Protein AF-A0A397W580-F1 (afdb_monomer)

Radius of gyration: 16.78 Å; Cα contacts (8 Å, |Δi|>4): 99; chains: 1; bounding box: 41×29×60 Å

InterPro domains:
  IPR000210 BTB/POZ domain [PF00651] (38-96)
  IPR011333 SKP1/BTB/POZ domain superfamily [G3DSA:3.30.710.10] (31-130)
  IPR011333 SKP1/BTB/POZ domain superfamily [SSF54695] (5-95)

Structure (mmCIF, N/CA/C/O backbone):
data_AF-A0A397W580-F1
#
_entry.id   AF-A0A397W580-F1
#
loop_
_atom_site.group_PDB
_atom_site.id
_atom_site.type_symbol
_atom_site.label_atom_id
_atom_site.label_alt_id
_atom_site.label_comp_id
_atom_site.label_asym_id
_atom_site.label_entity_id
_atom_site.label_seq_id
_atom_site.pdbx_PDB_ins_code
_atom_site.Cartn_x
_atom_site.Cartn_y
_atom_site.Cartn_z
_atom_site.occupancy
_atom_site.B_iso_or_equiv
_atom_site.auth_seq_id
_atom_site.auth_comp_id
_atom_site.auth_asym_id
_atom_site.auth_atom_id
_atom_site.pdbx_PDB_model_num
ATOM 1 N N . MET A 1 1 ? -1.766 13.289 35.248 1.00 43.56 1 MET A N 1
ATOM 2 C CA . MET A 1 1 ? -1.164 11.943 35.172 1.00 43.56 1 MET A CA 1
ATOM 3 C C . MET A 1 1 ? -1.578 11.369 33.830 1.00 43.56 1 MET A C 1
ATOM 5 O O . MET A 1 1 ? -2.758 11.113 33.640 1.00 43.56 1 MET A O 1
ATOM 9 N N . THR A 1 2 ? -0.665 11.322 32.864 1.00 38.81 2 THR A N 1
ATOM 10 C CA . THR A 1 2 ? -0.967 10.884 31.495 1.00 38.81 2 THR A CA 1
ATOM 11 C C . THR A 1 2 ? -0.721 9.384 31.428 1.00 38.81 2 THR A C 1
ATOM 13 O O . THR A 1 2 ? 0.404 8.941 31.640 1.00 38.81 2 THR A O 1
ATOM 16 N N . VAL A 1 3 ? -1.772 8.596 31.214 1.00 53.16 3 VAL A N 1
ATOM 17 C CA . VAL A 1 3 ? -1.657 7.145 31.033 1.00 53.16 3 VAL A CA 1
ATOM 18 C C . VAL A 1 3 ? -1.589 6.894 29.530 1.00 53.16 3 VAL A C 1
ATOM 20 O O . VAL A 1 3 ? -2.543 7.180 28.810 1.00 53.16 3 VAL A O 1
ATOM 23 N N . ASN A 1 4 ? -0.448 6.414 29.038 1.00 52.12 4 ASN A N 1
ATOM 24 C CA . ASN A 1 4 ? -0.282 6.075 27.627 1.00 52.12 4 ASN A CA 1
ATOM 25 C C . ASN A 1 4 ? -0.964 4.727 27.349 1.00 52.12 4 ASN A C 1
ATOM 27 O O . ASN A 1 4 ? -0.359 3.671 27.501 1.00 52.12 4 ASN A O 1
ATOM 31 N N . PHE A 1 5 ? -2.228 4.760 26.920 1.00 56.38 5 PHE A N 1
ATOM 32 C CA . PHE A 1 5 ? -3.026 3.571 26.575 1.00 56.38 5 PHE A CA 1
ATOM 33 C C . PHE A 1 5 ? -2.548 2.831 25.302 1.00 56.38 5 PHE A C 1
ATOM 35 O O . PHE A 1 5 ? -3.116 1.808 24.924 1.00 56.38 5 PHE A O 1
ATOM 42 N N . PHE A 1 6 ? -1.507 3.326 24.627 1.00 56.22 6 PHE A N 1
ATOM 43 C CA . PHE A 1 6 ? -1.091 2.859 23.302 1.00 56.22 6 PHE A CA 1
ATOM 44 C C . PHE A 1 6 ? -0.253 1.575 23.305 1.00 56.22 6 PHE A C 1
ATOM 46 O O . PHE A 1 6 ? -0.298 0.835 22.324 1.00 56.22 6 PHE A O 1
ATOM 53 N N . GLU A 1 7 ? 0.478 1.266 24.384 1.00 59.81 7 GLU A N 1
ATOM 54 C CA . GLU A 1 7 ? 1.367 0.090 24.399 1.00 59.81 7 GLU A CA 1
ATOM 55 C C . GLU A 1 7 ? 0.589 -1.222 24.255 1.00 59.81 7 GLU A C 1
ATOM 57 O O . GLU A 1 7 ? 0.979 -2.119 23.507 1.00 59.81 7 GLU A O 1
ATOM 62 N N . GLN A 1 8 ? -0.565 -1.307 24.920 1.00 63.12 8 GLN A N 1
ATOM 63 C CA . GLN A 1 8 ? -1.426 -2.485 24.849 1.00 63.12 8 GLN A CA 1
ATOM 64 C C . GLN A 1 8 ? -2.345 -2.471 23.627 1.00 63.12 8 GLN A C 1
ATOM 66 O O . GLN A 1 8 ? -2.793 -3.534 23.211 1.00 63.12 8 GLN A O 1
ATOM 71 N N . LEU A 1 9 ? -2.592 -1.314 23.003 1.00 64.56 9 LEU A N 1
ATOM 72 C CA . LEU A 1 9 ? -3.516 -1.201 21.87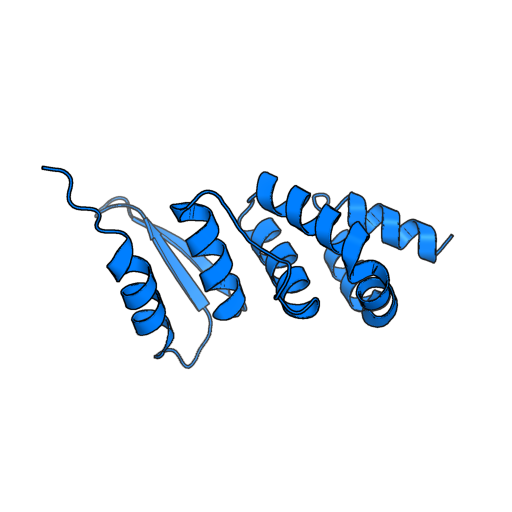2 1.00 64.56 9 LEU A CA 1
ATOM 73 C C . LEU A 1 9 ? -3.090 -2.080 20.689 1.00 64.56 9 LEU A C 1
ATOM 75 O O . LEU A 1 9 ? -3.910 -2.799 20.126 1.00 64.56 9 LEU A O 1
ATOM 79 N N . SER A 1 10 ? -1.793 -2.084 20.371 1.00 57.88 10 SER A N 1
ATOM 80 C CA . SER A 1 10 ? -1.222 -2.961 19.340 1.00 57.88 10 SER A CA 1
ATOM 81 C C . SER A 1 10 ? -1.431 -4.446 19.678 1.00 57.88 10 SER A C 1
ATOM 83 O O . SER A 1 10 ? -1.803 -5.239 18.814 1.00 57.88 10 SER A O 1
ATOM 85 N N . SER A 1 11 ? -1.249 -4.838 20.944 1.00 60.00 11 SER A N 1
ATOM 86 C CA . SER A 1 11 ? -1.493 -6.214 21.403 1.00 60.00 11 SER A CA 1
ATOM 87 C C . SER A 1 11 ? -2.978 -6.591 21.312 1.00 60.00 11 SER A C 1
ATOM 89 O O . SER A 1 11 ? -3.320 -7.653 20.793 1.00 60.00 11 SER A O 1
ATOM 91 N N . ASN A 1 12 ? -3.864 -5.686 21.732 1.00 63.81 12 ASN A N 1
ATOM 92 C CA . ASN A 1 12 ? -5.314 -5.877 21.725 1.00 63.81 12 ASN A CA 1
ATOM 93 C C . ASN A 1 12 ? -5.858 -6.012 20.293 1.00 63.81 12 ASN A C 1
ATOM 95 O O . ASN A 1 12 ? -6.658 -6.905 20.020 1.00 63.81 12 ASN A O 1
ATOM 99 N N . LEU A 1 13 ? -5.366 -5.195 19.353 1.00 61.12 13 LEU A N 1
ATOM 100 C CA . LEU A 1 13 ? -5.671 -5.327 17.923 1.00 61.12 13 LEU A CA 1
ATOM 101 C C . LEU A 1 13 ? -5.220 -6.683 17.376 1.00 61.12 13 LEU A C 1
ATOM 103 O O . LEU A 1 13 ? -6.004 -7.389 16.747 1.00 61.12 13 LEU A O 1
ATOM 107 N N . ASN A 1 14 ? -3.987 -7.097 17.676 1.00 54.81 14 ASN A N 1
ATOM 108 C CA . ASN A 1 14 ? -3.478 -8.399 17.245 1.00 54.81 14 ASN A CA 1
ATOM 109 C C . ASN A 1 14 ? -4.289 -9.578 17.813 1.00 54.81 14 ASN A C 1
ATOM 111 O O . ASN A 1 14 ? -4.391 -10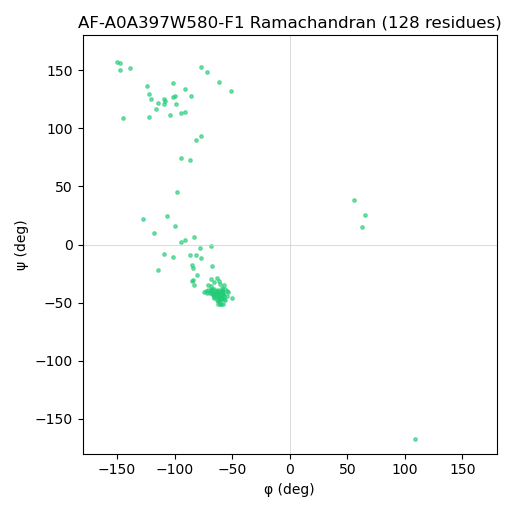.610 17.156 1.00 54.81 14 ASN A O 1
ATOM 115 N N . GLN A 1 15 ? -4.869 -9.454 19.012 1.00 63.31 15 GLN A N 1
ATOM 116 C CA . GLN A 1 15 ? -5.751 -10.478 19.585 1.00 63.31 15 GLN A CA 1
ATOM 117 C C . GLN A 1 15 ? -7.109 -10.549 18.878 1.00 63.31 15 GLN A C 1
ATOM 119 O O . GLN A 1 15 ? -7.576 -11.650 18.593 1.00 63.31 15 GLN A O 1
ATOM 124 N N . LEU A 1 16 ? -7.710 -9.403 18.540 1.00 56.91 16 LEU A N 1
ATOM 125 C CA . LEU A 1 16 ? -8.958 -9.346 17.766 1.00 56.91 16 LEU A CA 1
ATOM 126 C C . LEU A 1 16 ? -8.802 -9.989 16.379 1.00 56.91 16 LEU A C 1
ATOM 128 O O . LEU A 1 16 ? -9.719 -10.639 15.885 1.00 56.91 16 LEU A O 1
ATOM 132 N N . LEU A 1 17 ? -7.617 -9.861 15.780 1.00 53.44 17 LEU A N 1
ATOM 133 C CA . LEU A 1 17 ? -7.323 -10.347 14.431 1.00 53.44 17 LEU A CA 1
ATOM 134 C C . LEU A 1 17 ? -6.998 -11.847 14.353 1.00 53.44 17 LEU A C 1
ATOM 136 O O . LEU A 1 17 ? -6.924 -12.393 13.257 1.00 53.44 17 LEU A O 1
ATOM 140 N N . LYS A 1 18 ? -6.825 -12.543 15.485 1.00 56.78 18 LYS A N 1
ATOM 141 C CA . LYS A 1 18 ? -6.522 -13.987 15.501 1.00 56.78 18 LYS A CA 1
ATOM 142 C C . LYS A 1 18 ? -7.732 -14.893 15.237 1.00 56.78 18 LYS A C 1
ATOM 144 O O . LYS A 1 18 ? -7.528 -16.081 15.017 1.00 56.78 18 LYS A O 1
ATOM 149 N N . ASN A 1 19 ? -8.960 -14.362 15.256 1.00 52.88 19 ASN A N 1
ATOM 150 C CA . ASN A 1 19 ? -10.174 -15.178 15.404 1.00 52.88 19 ASN A CA 1
ATOM 151 C C . ASN A 1 19 ? -11.177 -15.156 14.231 1.00 52.88 19 ASN A C 1
ATOM 153 O O . ASN A 1 19 ? -12.276 -15.678 14.406 1.00 52.88 19 ASN A O 1
ATOM 157 N N . SER A 1 20 ? -10.881 -14.596 13.052 1.00 51.25 20 SER A N 1
ATOM 158 C CA . SER A 1 20 ? -11.888 -14.507 11.975 1.00 51.25 20 SER A CA 1
ATOM 159 C C . SER A 1 20 ? -11.547 -15.334 10.732 1.00 51.25 20 SER A C 1
ATOM 161 O O . SER A 1 20 ? -10.521 -15.141 10.085 1.00 51.25 20 SER A O 1
ATOM 163 N N . ASN A 1 21 ? -12.464 -16.247 10.393 1.00 50.78 21 ASN A N 1
ATOM 164 C CA . ASN A 1 21 ? -12.388 -17.140 9.233 1.00 50.78 21 ASN A CA 1
ATOM 165 C C . ASN A 1 21 ? -13.050 -16.584 7.956 1.00 50.78 21 ASN A C 1
ATOM 167 O O . ASN A 1 21 ? -13.064 -17.287 6.954 1.00 50.78 21 ASN A O 1
ATOM 171 N N . GLU A 1 22 ? -13.562 -15.349 7.929 1.00 52.41 22 GLU A N 1
ATOM 172 C CA . GLU A 1 22 ? -14.126 -14.745 6.707 1.00 52.41 22 GLU A CA 1
ATOM 173 C C . GLU A 1 22 ? -13.828 -13.234 6.681 1.00 52.41 22 GLU A C 1
ATOM 175 O O . GLU A 1 22 ? -14.341 -12.463 7.493 1.00 52.41 22 GLU A O 1
ATOM 180 N N . TYR A 1 23 ? -12.922 -12.805 5.795 1.00 56.88 23 TYR A N 1
ATOM 181 C CA . TYR A 1 23 ? -12.301 -11.475 5.849 1.00 56.88 23 TYR A CA 1
ATOM 182 C C . TYR A 1 23 ? -13.172 -10.363 5.247 1.00 56.88 23 TYR A C 1
ATOM 184 O O . TYR A 1 23 ? -13.037 -9.996 4.079 1.00 56.88 23 TYR A O 1
ATOM 192 N N . ASN A 1 24 ? -14.000 -9.766 6.106 1.00 62.16 24 ASN A N 1
ATOM 193 C CA . ASN A 1 24 ? -14.519 -8.407 5.967 1.00 62.16 24 ASN A CA 1
ATOM 194 C C . ASN A 1 24 ? -14.077 -7.587 7.189 1.00 62.16 24 ASN A C 1
ATOM 196 O O . ASN A 1 24 ? -14.352 -7.979 8.322 1.00 62.16 24 ASN A O 1
ATOM 200 N N . VAL A 1 25 ? -13.416 -6.446 6.983 1.00 68.69 25 VAL A N 1
ATOM 201 C CA . VAL A 1 25 ? -13.147 -5.483 8.062 1.00 68.69 25 VAL A CA 1
ATOM 202 C C . VAL A 1 25 ? -14.357 -4.565 8.201 1.00 68.69 25 VAL A C 1
ATOM 204 O O . VAL A 1 25 ? -14.788 -3.979 7.211 1.00 68.69 25 VAL A O 1
ATOM 207 N N . ILE A 1 26 ? -14.896 -4.430 9.416 1.00 68.88 26 ILE A N 1
ATOM 208 C CA . ILE A 1 26 ? -15.934 -3.446 9.748 1.00 68.88 26 ILE A CA 1
ATOM 209 C C . ILE A 1 26 ? -15.350 -2.474 10.778 1.00 68.88 26 ILE A C 1
ATOM 211 O O . ILE A 1 26 ? -14.994 -2.891 11.876 1.00 68.88 26 ILE A O 1
ATOM 215 N N . ILE A 1 27 ? -15.229 -1.193 10.422 1.00 73.56 27 ILE A N 1
ATOM 216 C CA . ILE A 1 27 ? -14.846 -0.117 11.346 1.00 73.56 27 ILE A CA 1
ATOM 217 C C . ILE A 1 27 ? -16.109 0.663 11.690 1.00 73.56 27 ILE A C 1
ATOM 219 O O . ILE A 1 27 ? -16.666 1.334 10.826 1.00 73.56 27 ILE A O 1
ATOM 223 N N . GLU A 1 28 ? -16.560 0.574 12.936 1.00 75.56 28 GLU A N 1
ATOM 224 C CA . GLU A 1 28 ? -17.691 1.352 13.442 1.00 75.56 28 GLU A CA 1
ATOM 225 C C . GLU A 1 28 ? -17.178 2.559 14.229 1.00 75.56 28 GLU A C 1
ATOM 227 O O . GLU A 1 28 ? -16.336 2.422 15.117 1.00 75.56 28 GLU A O 1
ATOM 232 N N . VAL A 1 29 ? -17.664 3.750 13.888 1.00 72.69 29 VAL A N 1
ATOM 233 C CA . VAL A 1 29 ? -17.289 5.012 14.532 1.00 72.69 29 VAL A CA 1
ATOM 234 C C . VAL A 1 29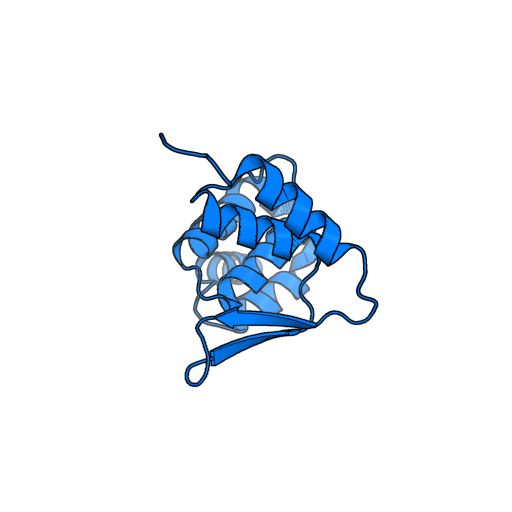 ? -18.547 5.701 15.044 1.00 72.69 29 VAL A C 1
ATOM 236 O O . VAL A 1 29 ? -19.547 5.768 14.332 1.00 72.69 29 VAL A O 1
ATOM 239 N N . GLY A 1 30 ? -18.477 6.235 16.263 1.00 72.06 30 GLY A N 1
ATOM 240 C CA . GLY A 1 30 ? -19.567 6.972 16.898 1.00 72.06 30 GLY A CA 1
ATOM 241 C C . GLY A 1 30 ? -20.219 6.214 18.051 1.00 72.06 30 GLY A C 1
ATOM 242 O O . GLY A 1 30 ? -19.672 5.245 18.577 1.00 72.06 30 GLY A O 1
ATOM 243 N N . GLN A 1 31 ? -21.373 6.706 18.487 1.00 74.75 31 GLN A N 1
ATOM 244 C CA . GLN A 1 31 ? -22.188 6.109 19.543 1.00 74.75 31 GLN A CA 1
ATOM 245 C C . GLN A 1 31 ? -23.649 6.195 19.130 1.00 74.75 31 GLN A C 1
ATOM 247 O O . GLN A 1 31 ? -24.030 7.114 18.414 1.00 74.75 31 GLN A O 1
ATOM 252 N N . VAL A 1 32 ? -24.470 5.257 19.603 1.00 72.19 32 VAL A N 1
ATOM 253 C CA . VAL A 1 32 ? -25.913 5.248 19.327 1.00 72.19 32 VAL A CA 1
ATOM 254 C C . VAL A 1 32 ? -26.521 6.627 19.644 1.00 72.19 32 VAL A C 1
ATOM 256 O O . VAL A 1 32 ? -26.277 7.144 20.737 1.00 72.19 32 VAL A O 1
ATOM 259 N N . PRO A 1 33 ? -27.335 7.208 18.741 1.00 76.06 33 PRO A N 1
ATOM 260 C CA . PRO A 1 33 ? -27.840 6.633 17.483 1.00 76.06 33 PRO A CA 1
ATOM 261 C C . PRO A 1 33 ? -26.922 6.801 16.257 1.00 76.06 33 PRO A C 1
ATOM 263 O O . PRO A 1 33 ? -27.172 6.170 15.233 1.00 76.06 33 PRO A O 1
ATOM 266 N N . ASP A 1 34 ? -25.857 7.593 16.355 1.00 71.94 34 ASP A N 1
ATOM 267 C CA . ASP A 1 34 ? -24.990 7.983 15.241 1.00 71.94 34 ASP A CA 1
ATOM 268 C C . ASP A 1 34 ? -23.772 7.054 15.123 1.00 71.94 34 ASP A C 1
ATOM 270 O O . ASP A 1 34 ? -22.647 7.404 15.485 1.00 71.94 34 ASP A O 1
ATOM 274 N N . ILE A 1 35 ? -24.008 5.840 14.620 1.00 78.06 35 ILE A N 1
ATOM 275 C CA . ILE A 1 35 ? -22.95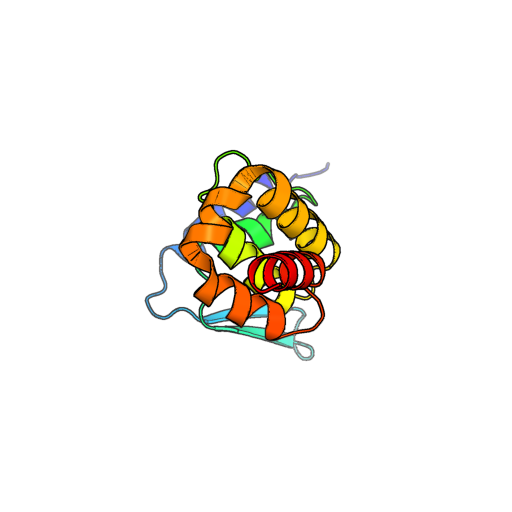0 4.882 14.270 1.00 78.06 35 ILE A CA 1
ATOM 276 C C . ILE A 1 35 ? -22.732 4.899 12.757 1.00 78.06 35 ILE A C 1
ATOM 278 O O . ILE A 1 35 ? -23.661 4.680 11.978 1.00 78.06 35 ILE A O 1
ATOM 282 N N . GLN A 1 36 ? -21.484 5.085 12.337 1.00 70.00 36 GLN A N 1
ATOM 283 C CA . GLN A 1 36 ? -21.058 4.942 10.950 1.00 70.00 36 GLN A CA 1
ATOM 284 C C . GLN A 1 36 ? -20.185 3.696 10.796 1.00 70.00 36 GLN A C 1
ATOM 286 O O . GLN A 1 36 ? -19.173 3.569 11.478 1.00 70.00 36 GLN A O 1
ATOM 291 N N . ALA A 1 37 ? -20.555 2.794 9.884 1.00 69.88 37 ALA A N 1
ATOM 292 C CA . ALA A 1 37 ? -19.807 1.569 9.611 1.00 69.88 37 ALA A CA 1
ATOM 293 C C . ALA A 1 37 ? -19.086 1.639 8.256 1.00 69.88 37 ALA A C 1
ATOM 295 O O . ALA A 1 37 ? -19.721 1.795 7.212 1.00 69.88 37 ALA A O 1
ATOM 296 N N . PHE A 1 38 ? -17.768 1.455 8.262 1.00 66.75 38 PHE A N 1
ATOM 297 C CA . PHE A 1 38 ? -16.946 1.276 7.067 1.00 66.75 38 PHE A CA 1
ATOM 298 C C . PHE A 1 38 ? -16.690 -0.209 6.868 1.00 66.75 38 PHE A C 1
ATOM 300 O O . PHE A 1 38 ? -16.127 -0.858 7.745 1.00 66.75 38 PHE A O 1
ATOM 307 N N . LYS A 1 39 ? -17.103 -0.754 5.724 1.00 67.62 39 LYS A N 1
ATOM 308 C CA . LYS A 1 39 ? -16.905 -2.166 5.393 1.00 67.62 39 LYS A CA 1
ATOM 309 C C . LYS A 1 39 ? -15.872 -2.281 4.290 1.00 67.62 39 LYS A C 1
ATOM 311 O O . LYS A 1 39 ? -16.110 -1.750 3.209 1.00 67.62 39 LYS A O 1
ATOM 316 N N . GLN A 1 40 ? -14.784 -2.999 4.556 1.00 68.75 40 GLN A N 1
ATOM 317 C CA . GLN A 1 40 ? -13.775 -3.299 3.553 1.00 68.75 40 GLN A CA 1
ATOM 318 C C . GLN A 1 40 ? -13.575 -4.806 3.373 1.00 68.75 40 GLN A C 1
ATOM 320 O O . GLN A 1 40 ? -13.033 -5.461 4.271 1.00 68.75 40 GLN A O 1
ATOM 325 N N . PRO A 1 41 ? -14.007 -5.375 2.233 1.00 68.31 41 PRO A N 1
ATOM 326 C CA . PRO A 1 41 ? -13.738 -6.767 1.911 1.00 68.31 41 PRO A CA 1
ATOM 327 C C . PRO A 1 41 ? -12.290 -6.947 1.432 1.00 68.31 41 PRO A C 1
ATOM 329 O O . PRO A 1 41 ? -11.710 -6.048 0.828 1.00 68.31 41 PRO A O 1
ATOM 332 N N . ASN A 1 42 ? -11.731 -8.143 1.630 1.00 73.94 42 ASN A N 1
ATOM 333 C CA . ASN A 1 42 ? -10.493 -8.605 0.978 1.00 73.94 42 ASN A CA 1
ATOM 334 C C . ASN A 1 42 ? -9.189 -7.863 1.336 1.00 73.94 42 ASN A C 1
ATOM 336 O O . ASN A 1 42 ? -8.234 -7.898 0.559 1.00 73.94 42 ASN A O 1
ATOM 340 N N . ILE A 1 43 ? -9.106 -7.235 2.510 1.00 82.12 43 ILE A N 1
ATOM 341 C CA . ILE A 1 43 ? -7.833 -6.737 3.045 1.00 82.12 43 ILE A CA 1
ATOM 342 C C . ILE A 1 43 ? -7.165 -7.804 3.917 1.00 82.12 43 ILE A C 1
ATOM 344 O O . ILE A 1 43 ? -7.812 -8.428 4.760 1.00 82.12 43 ILE A O 1
ATOM 348 N N . SER A 1 44 ? -5.864 -8.027 3.724 1.00 84.81 44 SER A N 1
ATOM 349 C CA . SER A 1 44 ? -5.109 -8.958 4.564 1.00 84.81 44 SER A CA 1
ATOM 350 C C . SER A 1 44 ? -4.885 -8.380 5.967 1.00 84.81 44 SER A C 1
ATOM 352 O O . SER A 1 44 ? -4.739 -7.167 6.142 1.00 84.81 44 SER A O 1
ATOM 354 N N . ILE A 1 45 ? -4.821 -9.254 6.981 1.00 80.31 45 ILE A N 1
ATOM 355 C CA . ILE A 1 45 ? -4.554 -8.865 8.381 1.00 80.31 45 ILE A CA 1
ATOM 356 C C . ILE A 1 45 ? -3.261 -8.048 8.487 1.00 80.31 45 ILE A C 1
ATOM 358 O O . ILE A 1 45 ? -3.196 -7.071 9.230 1.00 80.31 45 ILE A O 1
ATOM 362 N N . GLU A 1 46 ? -2.231 -8.443 7.739 1.00 86.19 46 GLU A N 1
ATOM 363 C CA . GLU A 1 46 ? -0.937 -7.766 7.736 1.00 86.19 46 GLU A CA 1
ATOM 364 C C . GLU A 1 46 ? -1.059 -6.318 7.246 1.00 86.19 46 GLU A C 1
ATOM 366 O O . GLU A 1 46 ? -0.615 -5.399 7.935 1.00 86.19 46 GLU A O 1
ATOM 371 N N . VAL A 1 47 ? -1.737 -6.095 6.116 1.00 90.94 47 VAL A N 1
ATOM 372 C CA . VAL A 1 47 ? -1.958 -4.748 5.572 1.00 90.94 47 VAL A CA 1
ATOM 373 C C . VAL A 1 47 ? -2.845 -3.918 6.495 1.00 90.94 47 VAL A C 1
ATOM 375 O O . VAL A 1 47 ? -2.536 -2.757 6.765 1.00 90.94 47 VAL A O 1
ATOM 378 N N . PHE A 1 48 ? -3.914 -4.506 7.034 1.00 86.44 48 PHE A N 1
ATOM 379 C CA . PHE A 1 48 ? -4.793 -3.809 7.968 1.00 86.44 48 PHE A CA 1
ATOM 380 C C . PHE A 1 48 ? -4.042 -3.354 9.228 1.00 86.44 48 PHE A C 1
ATOM 382 O O . PHE A 1 48 ? -4.170 -2.205 9.648 1.00 86.44 48 PHE A O 1
ATOM 389 N N . ASN A 1 49 ? -3.181 -4.211 9.784 1.00 84.06 49 ASN A N 1
ATOM 390 C CA . ASN A 1 49 ? -2.320 -3.865 10.914 1.00 84.06 49 ASN A CA 1
ATOM 391 C C . ASN A 1 49 ? -1.392 -2.686 10.612 1.00 84.06 49 ASN A C 1
ATOM 393 O O . ASN A 1 49 ? -1.173 -1.835 11.476 1.00 84.06 49 ASN A O 1
ATOM 397 N N . ILE A 1 50 ? -0.842 -2.630 9.400 1.00 89.88 50 ILE A N 1
ATOM 398 C CA . ILE A 1 50 ? 0.004 -1.519 8.966 1.00 89.88 50 ILE A CA 1
ATOM 399 C C . ILE A 1 50 ? -0.813 -0.221 8.886 1.00 89.88 50 ILE A C 1
ATOM 401 O O . ILE A 1 50 ? -0.374 0.796 9.421 1.00 89.88 50 ILE A O 1
ATOM 405 N N . ILE A 1 51 ? -2.010 -0.257 8.290 1.00 90.62 51 ILE A N 1
ATOM 406 C CA . ILE A 1 51 ? -2.896 0.915 8.180 1.00 90.62 51 ILE A CA 1
ATOM 407 C C . ILE A 1 51 ? -3.289 1.442 9.558 1.00 90.62 51 ILE A C 1
ATOM 409 O O . ILE A 1 51 ? -3.181 2.640 9.807 1.00 90.62 51 ILE A O 1
ATOM 413 N N . ILE A 1 52 ? -3.696 0.566 10.479 1.00 85.94 52 ILE A N 1
ATOM 414 C CA . ILE A 1 52 ? -4.065 0.992 11.832 1.00 85.94 52 ILE A CA 1
ATOM 415 C C . ILE A 1 52 ? -2.863 1.602 12.558 1.00 85.94 52 ILE A C 1
ATOM 417 O O . ILE A 1 52 ? -2.990 2.672 13.149 1.00 85.94 52 ILE A O 1
ATOM 421 N N . LYS A 1 53 ? -1.673 0.994 12.470 1.00 85.69 53 LYS A N 1
ATOM 422 C CA . LYS A 1 53 ? -0.458 1.597 13.041 1.00 85.69 53 LYS A CA 1
ATOM 423 C C . LYS A 1 53 ? -0.173 2.977 12.449 1.00 85.69 53 LYS A C 1
ATOM 425 O O . LYS A 1 53 ? 0.104 3.896 13.212 1.00 85.69 53 LYS A O 1
ATOM 430 N N . TYR A 1 54 ? -0.293 3.141 11.132 1.00 88.94 54 TYR A N 1
ATOM 431 C CA . TYR A 1 54 ? -0.131 4.440 10.478 1.00 88.94 54 TYR A CA 1
ATOM 432 C C . TYR A 1 54 ? -1.137 5.477 11.001 1.00 88.94 54 TYR A C 1
ATOM 434 O O . TYR A 1 54 ? -0.728 6.573 11.367 1.00 88.94 54 TYR A O 1
ATOM 442 N N . ILE A 1 55 ? -2.422 5.127 11.123 1.00 86.00 55 ILE A N 1
ATOM 443 C CA . ILE A 1 55 ? -3.469 6.044 11.611 1.00 86.00 55 ILE A CA 1
ATOM 444 C C . ILE A 1 55 ? -3.185 6.517 13.044 1.00 86.00 55 ILE A C 1
ATOM 446 O O . ILE A 1 55 ? -3.372 7.691 13.353 1.00 86.00 55 ILE A O 1
ATOM 450 N N . TYR A 1 56 ? -2.724 5.625 13.923 1.00 80.56 56 TYR A N 1
ATOM 451 C CA . TYR A 1 56 ? -2.484 5.963 15.330 1.00 80.56 56 TYR A CA 1
ATOM 452 C C . TYR A 1 56 ? -1.126 6.623 15.588 1.00 80.56 56 TYR A C 1
ATOM 454 O O . TYR A 1 56 ? -1.014 7.460 16.481 1.00 80.56 56 TYR A O 1
ATOM 462 N N . CYS A 1 57 ? -0.086 6.232 14.852 1.00 85.50 57 CYS A N 1
ATOM 463 C CA . CYS A 1 57 ? 1.284 6.697 15.079 1.00 85.50 57 CYS A CA 1
ATOM 464 C C . CYS A 1 57 ? 1.728 7.789 14.098 1.00 85.50 57 CYS A C 1
ATOM 466 O O . CYS A 1 57 ? 2.812 8.343 14.272 1.00 85.50 57 CYS A O 1
ATOM 468 N N . GLY A 1 58 ? 0.957 8.054 13.040 1.00 84.25 58 GLY A N 1
ATOM 469 C CA . GLY A 1 58 ? 1.297 9.010 11.982 1.00 84.25 58 GLY A CA 1
ATOM 470 C C . GLY A 1 58 ? 2.561 8.655 11.191 1.00 84.25 58 GLY A C 1
ATOM 471 O O . GLY A 1 58 ? 3.132 9.516 10.532 1.00 84.25 58 GLY A O 1
ATOM 472 N N . SER A 1 59 ? 3.053 7.417 11.290 1.00 86.50 59 SER A N 1
ATOM 473 C CA . SER A 1 59 ? 4.320 6.988 10.684 1.00 86.50 59 SER A CA 1
ATOM 474 C C . SER A 1 59 ? 4.310 5.504 10.316 1.00 86.50 59 SER A C 1
ATOM 476 O O . SER A 1 59 ? 3.530 4.713 10.850 1.00 86.50 59 SER A O 1
ATOM 478 N N . ILE A 1 60 ? 5.178 5.130 9.373 1.00 91.38 60 ILE A N 1
ATOM 479 C CA . ILE A 1 60 ? 5.309 3.776 8.829 1.00 91.38 60 ILE A CA 1
ATOM 480 C C . ILE A 1 60 ? 6.773 3.493 8.457 1.00 91.38 60 ILE A C 1
ATOM 482 O O . ILE A 1 60 ? 7.508 4.404 8.089 1.00 91.38 60 ILE A O 1
ATOM 486 N N . SER A 1 61 ? 7.192 2.227 8.531 1.00 91.88 61 SER A N 1
ATOM 487 C CA . SER A 1 61 ? 8.460 1.744 7.969 1.00 91.88 61 SER A CA 1
ATOM 488 C C . SER A 1 61 ? 8.176 0.627 6.965 1.00 91.88 61 SER A C 1
ATOM 490 O O . SER A 1 61 ? 7.440 -0.308 7.280 1.00 91.88 61 SER A O 1
ATOM 492 N N . LEU A 1 62 ? 8.745 0.735 5.760 1.00 95.19 62 LEU A N 1
ATOM 493 C CA . LEU A 1 62 ? 8.511 -0.190 4.640 1.00 95.19 62 LEU A CA 1
ATOM 494 C C . LEU A 1 62 ? 9.721 -1.082 4.312 1.00 95.19 62 LEU A C 1
ATOM 496 O O . LEU A 1 62 ? 9.605 -2.000 3.503 1.00 95.19 62 LEU A O 1
ATOM 500 N N . GLU A 1 63 ? 10.881 -0.833 4.925 1.00 91.88 63 GLU A N 1
ATOM 501 C CA . GLU A 1 63 ? 12.172 -1.432 4.541 1.00 91.88 63 GLU A CA 1
ATOM 502 C C . GLU A 1 63 ? 12.161 -2.966 4.572 1.00 91.88 63 GLU A C 1
ATOM 504 O O . GLU A 1 63 ? 12.627 -3.618 3.635 1.00 91.88 63 GLU A O 1
ATOM 509 N N . ASN A 1 64 ? 11.557 -3.537 5.616 1.00 91.94 64 ASN A N 1
ATOM 510 C CA . ASN A 1 64 ? 11.531 -4.979 5.873 1.00 91.94 64 ASN A CA 1
ATOM 511 C C . ASN A 1 64 ? 10.223 -5.654 5.431 1.00 91.94 64 ASN A C 1
ATOM 513 O O . ASN A 1 64 ? 9.931 -6.770 5.856 1.00 91.94 64 ASN A O 1
ATOM 517 N N . ILE A 1 65 ? 9.419 -4.983 4.602 1.00 94.12 65 ILE A N 1
ATOM 518 C CA . ILE A 1 65 ? 8.129 -5.497 4.137 1.00 94.12 65 ILE A CA 1
ATOM 519 C C . ILE A 1 65 ? 8.272 -6.044 2.712 1.00 94.12 65 ILE A C 1
ATOM 521 O O . ILE A 1 65 ? 8.946 -5.473 1.846 1.00 94.12 65 ILE A O 1
ATOM 525 N N . ASN A 1 66 ? 7.621 -7.179 2.454 1.00 95.88 66 ASN A N 1
ATOM 526 C CA . ASN A 1 66 ? 7.579 -7.789 1.130 1.00 95.88 66 ASN A CA 1
ATOM 527 C C . ASN A 1 66 ? 6.909 -6.857 0.112 1.00 95.88 66 ASN A C 1
ATOM 529 O O . ASN A 1 66 ? 5.879 -6.249 0.391 1.00 95.88 66 ASN A O 1
ATOM 533 N N . ALA A 1 67 ? 7.448 -6.799 -1.108 1.00 97.50 67 ALA A N 1
ATOM 534 C CA . ALA A 1 67 ? 6.929 -5.920 -2.159 1.00 97.50 67 ALA A CA 1
ATOM 535 C C . ALA A 1 67 ? 5.443 -6.172 -2.481 1.00 97.50 67 ALA A C 1
ATOM 537 O O . ALA A 1 67 ? 4.709 -5.219 -2.729 1.00 97.50 67 ALA A O 1
ATOM 538 N N . SER A 1 68 ? 4.985 -7.429 -2.417 1.00 96.50 68 SER A N 1
ATOM 539 C CA . SER A 1 68 ? 3.568 -7.775 -2.587 1.00 96.50 68 SER A CA 1
ATOM 540 C C . SER A 1 68 ? 2.679 -7.156 -1.509 1.00 96.50 68 SER A C 1
ATOM 542 O O . SER A 1 68 ? 1.638 -6.598 -1.838 1.00 96.50 68 SER A O 1
ATOM 544 N N . VAL A 1 69 ? 3.112 -7.197 -0.245 1.00 96.31 69 VAL A N 1
ATOM 545 C CA . VAL A 1 69 ? 2.388 -6.611 0.893 1.00 96.31 69 VAL A CA 1
ATOM 546 C C . VAL A 1 69 ? 2.382 -5.087 0.790 1.00 96.31 69 VAL A C 1
ATOM 548 O O . VAL A 1 69 ? 1.347 -4.469 1.002 1.00 96.31 69 VAL A O 1
ATOM 551 N N . ILE A 1 70 ? 3.498 -4.468 0.387 1.00 97.94 70 ILE A N 1
ATOM 552 C CA . ILE A 1 70 ? 3.567 -3.016 0.141 1.00 97.94 70 ILE A CA 1
ATOM 553 C C . ILE A 1 70 ? 2.615 -2.610 -0.995 1.00 97.94 70 ILE A C 1
ATOM 555 O O . ILE A 1 70 ? 1.949 -1.580 -0.921 1.00 97.94 70 ILE A O 1
ATOM 559 N N . PHE A 1 71 ? 2.518 -3.420 -2.047 1.00 97.56 71 PHE A N 1
ATOM 560 C CA . PHE A 1 71 ? 1.591 -3.160 -3.143 1.00 97.56 71 PHE A CA 1
ATOM 561 C C . PHE A 1 71 ? 0.122 -3.324 -2.720 1.00 97.56 71 PHE A C 1
ATOM 563 O O . PHE A 1 71 ? -0.722 -2.516 -3.096 1.00 97.56 71 PHE A O 1
ATOM 570 N N . GLU A 1 72 ? -0.198 -4.320 -1.895 1.00 95.81 72 GLU A N 1
ATOM 571 C CA . GLU A 1 72 ? -1.535 -4.463 -1.303 1.00 95.81 72 GLU A CA 1
ATOM 572 C C . GLU A 1 72 ? -1.866 -3.317 -0.345 1.00 95.81 72 GLU A C 1
ATOM 574 O O . GLU A 1 72 ? -2.984 -2.803 -0.371 1.00 95.81 72 GLU A O 1
ATOM 579 N N . LEU A 1 73 ? -0.882 -2.848 0.428 1.00 9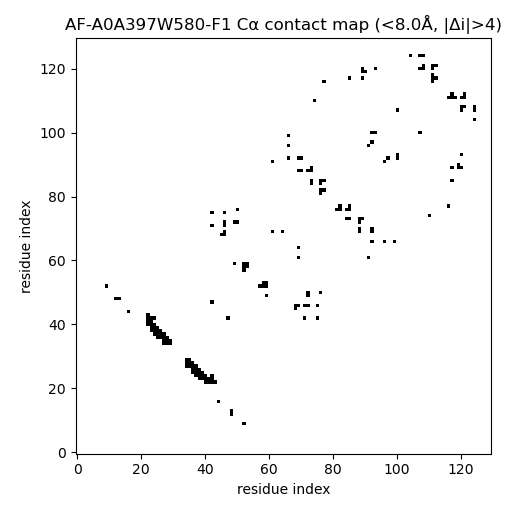6.25 73 LEU A N 1
ATOM 580 C CA . LEU A 1 73 ? -0.993 -1.642 1.240 1.00 96.25 73 LEU A CA 1
ATOM 581 C C . LEU A 1 73 ? -1.327 -0.423 0.392 1.00 96.25 73 LEU A C 1
ATOM 583 O O . LEU A 1 73 ? -2.173 0.367 0.801 1.00 96.25 73 LEU A O 1
ATOM 587 N N . LEU A 1 74 ? -0.717 -0.268 -0.783 1.00 97.00 74 LEU A N 1
ATOM 588 C CA . LEU A 1 74 ? -1.050 0.832 -1.680 1.00 97.00 74 LEU A CA 1
ATOM 589 C C . LEU A 1 74 ? -2.514 0.782 -2.131 1.00 97.00 74 LEU A C 1
ATOM 591 O O . LEU A 1 74 ? -3.203 1.801 -2.080 1.00 97.00 74 LEU A O 1
ATOM 595 N N . ILE A 1 75 ? -2.987 -0.395 -2.556 1.00 94.31 75 ILE A N 1
ATOM 596 C CA . ILE A 1 75 ? -4.379 -0.586 -2.988 1.00 94.31 75 ILE A CA 1
ATOM 597 C C . ILE A 1 75 ? -5.328 -0.238 -1.841 1.00 94.31 75 ILE A C 1
ATOM 599 O O . ILE A 1 75 ? -6.216 0.594 -2.015 1.00 94.31 75 ILE A O 1
ATOM 603 N N . ALA A 1 76 ? -5.091 -0.804 -0.658 1.00 92.19 76 ALA A N 1
ATOM 604 C CA . ALA A 1 76 ? -5.902 -0.525 0.515 1.00 92.19 76 ALA A CA 1
ATOM 605 C C . ALA A 1 76 ? -5.862 0.968 0.883 1.00 92.19 76 ALA A C 1
ATOM 607 O O . ALA A 1 76 ? -6.903 1.574 1.110 1.00 92.19 76 ALA A O 1
ATOM 608 N N . SER A 1 77 ? -4.689 1.605 0.864 1.00 93.31 77 SER A N 1
ATOM 609 C CA . SER A 1 77 ? -4.546 3.042 1.147 1.00 93.31 77 SER A CA 1
ATOM 610 C C . SER A 1 77 ? -5.371 3.903 0.192 1.00 93.31 77 SER A C 1
ATOM 612 O O . SER A 1 77 ? -5.958 4.893 0.629 1.00 93.31 77 SER A O 1
ATOM 614 N N . ASN A 1 78 ? -5.465 3.514 -1.086 1.00 92.00 78 ASN A N 1
ATOM 615 C CA . ASN A 1 78 ? -6.344 4.171 -2.053 1.00 92.00 78 ASN A CA 1
ATOM 616 C C . ASN A 1 78 ? -7.820 4.040 -1.673 1.00 92.00 78 ASN A C 1
ATOM 618 O O . ASN A 1 78 ? -8.562 5.019 -1.700 1.00 92.00 78 ASN A O 1
ATOM 622 N N . GLU A 1 79 ? -8.243 2.848 -1.265 1.00 88.38 79 GLU A N 1
ATOM 623 C CA . GLU A 1 79 ? -9.629 2.592 -0.878 1.00 88.38 79 GLU A CA 1
ATOM 624 C C . GLU A 1 79 ? -10.014 3.312 0.428 1.00 88.38 79 GLU A C 1
ATOM 626 O O . GLU A 1 79 ? -11.118 3.845 0.537 1.00 88.38 79 GLU A O 1
ATOM 631 N N . PHE A 1 80 ? -9.078 3.420 1.377 1.00 87.81 80 PHE A N 1
ATOM 632 C CA . PHE A 1 80 ? -9.216 4.219 2.600 1.00 87.81 80 PHE A CA 1
ATOM 633 C C . PHE A 1 80 ? -9.002 5.729 2.383 1.00 87.81 80 PHE A C 1
ATOM 635 O O . PHE A 1 80 ? -9.162 6.501 3.326 1.00 87.81 80 PHE A O 1
ATOM 642 N N . ARG A 1 81 ? -8.663 6.167 1.160 1.00 89.75 81 ARG A N 1
ATOM 643 C CA . ARG A 1 81 ? -8.397 7.573 0.793 1.00 89.75 81 ARG A CA 1
ATOM 644 C C . ARG A 1 81 ? -7.298 8.237 1.638 1.00 89.75 81 ARG A C 1
ATOM 646 O O . ARG A 1 81 ? -7.377 9.416 1.972 1.00 89.75 81 ARG A O 1
ATOM 653 N N . LEU A 1 82 ? -6.249 7.485 1.967 1.00 93.12 82 LEU A N 1
ATOM 654 C CA . LEU A 1 82 ? -5.097 7.961 2.741 1.00 93.12 82 LEU A CA 1
ATOM 655 C C . LEU A 1 82 ? -4.051 8.600 1.813 1.00 93.12 82 LEU A C 1
ATOM 657 O O . LEU A 1 82 ? -3.007 8.013 1.542 1.00 93.12 82 LEU A O 1
ATOM 661 N N . GLU A 1 83 ? -4.340 9.794 1.290 1.00 94.12 83 GLU A N 1
ATOM 662 C CA . GLU A 1 83 ? -3.561 10.431 0.210 1.00 94.12 83 GLU A CA 1
ATOM 663 C C . GLU A 1 83 ? -2.054 10.553 0.476 1.00 94.12 83 GLU A C 1
ATOM 665 O O . GLU A 1 83 ? -1.243 10.334 -0.426 1.00 94.12 83 GLU A O 1
ATOM 670 N N . GLU A 1 84 ? -1.659 10.892 1.703 1.00 95.38 84 GLU A N 1
ATOM 671 C CA . GLU A 1 84 ? -0.246 11.013 2.072 1.00 95.38 84 GLU A CA 1
ATOM 672 C C . GLU A 1 84 ? 0.465 9.652 2.036 1.00 95.38 84 GLU A C 1
ATOM 674 O O . GLU A 1 84 ? 1.553 9.527 1.468 1.00 95.38 84 GLU A O 1
ATOM 679 N N . LEU A 1 85 ? -0.193 8.608 2.549 1.00 96.38 85 LEU A N 1
ATOM 680 C CA . LEU A 1 85 ? 0.319 7.242 2.514 1.00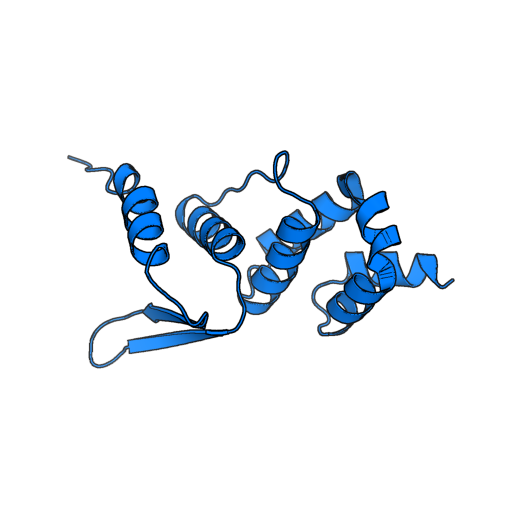 96.38 85 LEU A CA 1
ATOM 681 C C . LEU A 1 85 ? 0.410 6.711 1.077 1.00 96.38 85 LEU A C 1
ATOM 683 O O . LEU A 1 85 ? 1.409 6.093 0.719 1.00 96.38 85 LEU A O 1
ATOM 687 N N . ILE A 1 86 ? -0.585 7.006 0.232 1.00 96.62 86 ILE A N 1
ATOM 688 C CA . ILE A 1 86 ? -0.581 6.645 -1.195 1.00 96.62 86 ILE A CA 1
ATOM 689 C C . ILE A 1 86 ? 0.659 7.210 -1.895 1.00 96.62 86 ILE A C 1
ATOM 691 O O . ILE A 1 86 ? 1.338 6.483 -2.622 1.00 96.62 86 ILE A O 1
ATOM 695 N N . LYS A 1 87 ? 0.969 8.495 -1.680 1.00 96.56 87 LYS A N 1
ATOM 696 C CA . LYS A 1 87 ? 2.153 9.141 -2.269 1.00 96.56 87 LYS A CA 1
ATOM 697 C C . LYS A 1 87 ? 3.436 8.474 -1.781 1.00 96.56 87 LYS A C 1
ATOM 699 O O . LYS A 1 87 ? 4.245 8.042 -2.595 1.00 96.56 87 LYS A O 1
ATOM 704 N N . HIS A 1 88 ? 3.584 8.319 -0.465 1.00 96.88 88 HIS A N 1
ATOM 705 C CA . HIS A 1 88 ? 4.781 7.727 0.129 1.00 96.88 88 HIS A CA 1
ATOM 706 C C . HIS A 1 88 ? 5.040 6.294 -0.367 1.00 96.88 88 HIS A C 1
ATOM 708 O O . HIS A 1 88 ? 6.154 5.961 -0.775 1.00 96.88 88 HIS A O 1
ATOM 714 N N . VAL A 1 89 ? 4.005 5.449 -0.384 1.00 98.06 89 VAL A N 1
ATOM 715 C CA . VAL A 1 89 ? 4.123 4.049 -0.813 1.00 98.06 89 VAL A CA 1
ATOM 716 C C . VAL A 1 89 ? 4.437 3.942 -2.312 1.00 98.06 89 VAL A C 1
ATOM 718 O O . VAL A 1 89 ? 5.244 3.092 -2.696 1.00 98.06 89 VAL A O 1
ATOM 721 N N . GLN A 1 90 ? 3.856 4.800 -3.164 1.00 97.81 90 GLN A N 1
ATOM 722 C CA . GLN A 1 90 ? 4.190 4.835 -4.595 1.00 97.81 90 GLN A CA 1
ATOM 723 C C . GLN A 1 90 ? 5.664 5.163 -4.828 1.00 97.81 90 GLN A C 1
ATOM 725 O O . GLN A 1 90 ? 6.346 4.404 -5.521 1.00 97.81 90 GLN A O 1
ATOM 730 N N . SER A 1 91 ? 6.167 6.242 -4.218 1.00 97.69 91 SER A N 1
ATOM 731 C CA . SER A 1 91 ? 7.577 6.627 -4.330 1.00 97.69 91 SER A CA 1
ATOM 732 C C . SER A 1 91 ? 8.493 5.495 -3.866 1.00 97.69 91 SER A C 1
ATOM 734 O O . SER A 1 91 ? 9.390 5.088 -4.602 1.00 97.69 91 SER A O 1
ATOM 736 N N . PHE A 1 92 ? 8.196 4.885 -2.712 1.00 98.31 92 PHE A N 1
ATOM 737 C CA . PHE A 1 92 ? 8.998 3.784 -2.182 1.00 98.31 92 PHE A CA 1
ATOM 738 C C . PHE A 1 92 ? 9.067 2.583 -3.138 1.00 98.31 92 PHE A C 1
ATOM 740 O O . PHE A 1 92 ? 10.147 2.026 -3.355 1.00 98.31 92 PHE A O 1
ATOM 747 N N . LEU A 1 93 ? 7.936 2.172 -3.725 1.00 98.25 93 LEU A N 1
ATOM 748 C CA . LEU A 1 93 ? 7.885 1.058 -4.678 1.00 98.25 93 LEU A CA 1
ATOM 749 C C . LEU A 1 93 ? 8.703 1.346 -5.945 1.00 98.25 93 LEU A C 1
ATOM 751 O O . LEU A 1 93 ? 9.396 0.451 -6.436 1.00 98.25 93 LEU A O 1
ATOM 755 N N . LEU A 1 94 ? 8.638 2.573 -6.462 1.00 98.00 94 LEU A N 1
ATOM 756 C CA . LEU A 1 94 ? 9.351 2.983 -7.673 1.00 98.00 94 LEU A CA 1
ATOM 757 C C . LEU A 1 94 ? 10.864 3.100 -7.440 1.00 98.00 94 LEU A C 1
ATOM 759 O O . LEU A 1 94 ? 11.656 2.667 -8.277 1.00 98.00 94 LEU A O 1
ATOM 763 N N . GLU A 1 95 ? 11.271 3.613 -6.286 1.00 97.94 95 GLU A N 1
ATOM 764 C CA . GLU A 1 95 ? 12.683 3.764 -5.930 1.00 97.94 95 GLU A CA 1
ATOM 765 C C . GLU A 1 95 ? 13.336 2.423 -5.575 1.00 97.94 95 GLU A C 1
ATOM 767 O O . GLU A 1 95 ? 14.456 2.146 -5.998 1.00 97.94 95 GLU A O 1
ATOM 772 N N . ASN A 1 96 ? 12.631 1.561 -4.833 1.00 97.56 96 ASN A N 1
ATOM 773 C CA . ASN A 1 96 ? 13.258 0.414 -4.169 1.00 97.56 96 ASN A CA 1
ATOM 774 C C . ASN A 1 96 ? 12.806 -0.951 -4.701 1.00 97.56 96 ASN A C 1
ATOM 776 O O . ASN A 1 96 ? 13.494 -1.951 -4.493 1.00 97.56 96 ASN A O 1
ATOM 780 N N . LYS A 1 97 ? 11.634 -1.042 -5.345 1.00 97.44 97 LYS A N 1
ATOM 781 C CA . LYS A 1 97 ? 10.996 -2.323 -5.714 1.00 97.44 97 LYS A CA 1
ATOM 782 C C . LYS A 1 97 ? 10.625 -2.403 -7.203 1.00 97.44 97 LY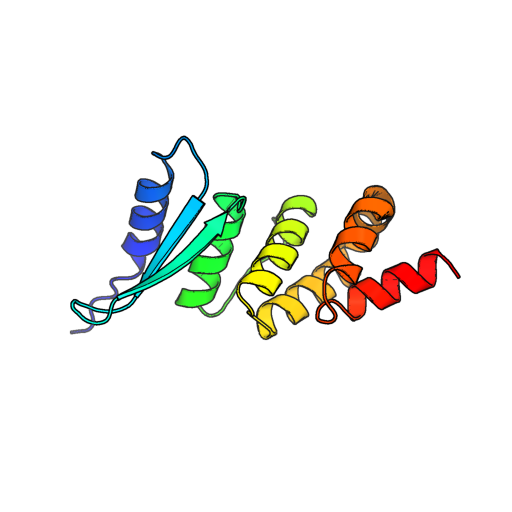S A C 1
ATOM 784 O O . LYS A 1 97 ? 9.814 -3.243 -7.595 1.00 97.44 97 LYS A O 1
ATOM 789 N N . THR A 1 98 ? 11.264 -1.607 -8.061 1.00 97.12 98 THR A N 1
ATOM 790 C CA . THR A 1 98 ? 10.998 -1.551 -9.513 1.00 97.12 98 THR A CA 1
ATOM 791 C C . THR A 1 98 ? 11.138 -2.893 -10.226 1.00 97.12 98 THR A C 1
ATOM 793 O O . THR A 1 98 ? 10.322 -3.206 -11.092 1.00 97.12 98 THR A O 1
ATOM 796 N N . SER 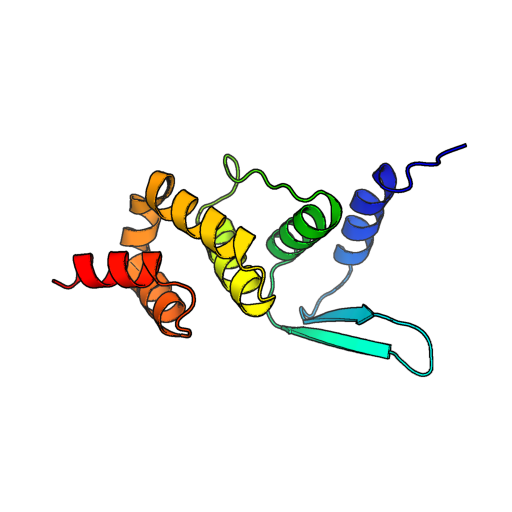A 1 99 ? 12.112 -3.728 -9.853 1.00 97.81 99 SER A N 1
ATOM 797 C CA . SER A 1 99 ? 12.245 -5.082 -10.416 1.00 97.81 99 SER A CA 1
ATOM 798 C C . SER A 1 99 ? 11.003 -5.937 -10.154 1.00 97.81 99 SER A C 1
ATOM 800 O O . SER A 1 99 ? 10.519 -6.615 -11.057 1.00 97.81 99 SER A O 1
ATOM 802 N N . TRP A 1 100 ? 10.441 -5.861 -8.943 1.00 98.31 100 TRP A N 1
ATOM 803 C CA . TRP A 1 100 ? 9.206 -6.569 -8.608 1.00 98.31 100 TRP A CA 1
ATOM 804 C C . TRP A 1 100 ? 8.012 -6.004 -9.383 1.00 98.31 100 TRP A C 1
ATOM 806 O O . TRP A 1 100 ? 7.218 -6.782 -9.909 1.00 98.31 100 TRP A O 1
ATOM 816 N N . LEU A 1 101 ? 7.917 -4.674 -9.521 1.00 98.25 101 LEU A N 1
ATOM 817 C CA . LEU A 1 101 ? 6.860 -4.030 -10.311 1.00 98.25 101 LEU A CA 1
ATOM 818 C C . LEU A 1 101 ? 6.871 -4.501 -11.772 1.00 98.25 101 LEU A C 1
ATOM 820 O O . LEU A 1 101 ? 5.815 -4.803 -12.320 1.00 98.25 101 LEU A O 1
ATOM 824 N N . ARG A 1 102 ? 8.055 -4.621 -12.390 1.00 97.50 102 ARG A N 1
ATOM 825 C CA . ARG A 1 102 ? 8.200 -5.130 -13.766 1.00 97.50 102 ARG A CA 1
ATOM 826 C C . ARG A 1 102 ? 7.792 -6.596 -13.885 1.00 97.50 102 ARG A C 1
ATOM 828 O O . ARG A 1 102 ? 7.055 -6.946 -14.800 1.00 97.50 102 ARG A O 1
ATOM 835 N N . LEU A 1 103 ? 8.226 -7.446 -12.952 1.00 98.12 103 LEU A N 1
ATOM 836 C CA . LEU A 1 103 ? 7.849 -8.865 -12.946 1.00 98.12 103 LEU A CA 1
ATOM 837 C C . LEU A 1 103 ? 6.339 -9.072 -12.751 1.00 98.12 103 LEU A C 1
ATOM 839 O O . LEU A 1 103 ? 5.784 -10.045 -13.248 1.00 98.12 103 LEU A O 1
ATOM 843 N N . ASN A 1 104 ? 5.668 -8.145 -12.064 1.00 97.94 104 ASN A N 1
ATOM 844 C CA . ASN A 1 104 ? 4.233 -8.197 -11.779 1.00 97.94 104 ASN A CA 1
ATOM 845 C C . ASN A 1 104 ? 3.430 -7.192 -12.619 1.00 97.94 104 ASN A C 1
ATOM 847 O O . ASN A 1 104 ? 2.332 -6.792 -12.224 1.00 97.94 104 ASN A O 1
ATOM 851 N N . PHE A 1 105 ? 3.958 -6.799 -13.783 1.00 97.19 105 PHE A N 1
ATOM 852 C CA . PHE A 1 105 ? 3.442 -5.694 -14.592 1.00 97.19 105 PHE A CA 1
ATOM 853 C C . PHE A 1 105 ? 1.934 -5.770 -14.845 1.00 97.19 105 PHE A C 1
ATOM 855 O O . PHE A 1 105 ? 1.237 -4.787 -14.624 1.00 97.19 105 PHE A O 1
ATOM 862 N N . SER A 1 106 ? 1.402 -6.938 -15.227 1.00 96.69 106 SER A N 1
ATOM 863 C CA . SER A 1 106 ? -0.035 -7.097 -15.499 1.00 96.69 106 SER A CA 1
ATOM 864 C C . SER A 1 106 ? -0.909 -6.716 -14.300 1.00 96.69 106 SER A C 1
ATOM 866 O O . SER A 1 106 ? -1.912 -6.025 -14.467 1.00 96.69 106 SER A O 1
ATOM 868 N N . ARG A 1 107 ? -0.535 -7.150 -13.087 1.00 96.19 107 ARG A N 1
ATOM 869 C CA . ARG A 1 107 ? -1.276 -6.837 -11.853 1.00 96.19 107 ARG A CA 1
ATOM 870 C C . ARG A 1 107 ? -1.136 -5.355 -11.505 1.00 96.19 107 ARG A C 1
ATOM 872 O O . ARG A 1 107 ? -2.115 -4.723 -11.119 1.00 96.19 107 ARG A O 1
ATOM 879 N N . VAL A 1 108 ? 0.071 -4.808 -11.660 1.00 97.19 108 VAL A N 1
ATOM 880 C CA . VAL A 1 108 ? 0.366 -3.395 -11.385 1.00 97.19 108 VAL A CA 1
ATOM 881 C C . VAL A 1 108 ? -0.421 -2.476 -12.315 1.00 97.19 108 VAL A C 1
ATOM 883 O O . VAL A 1 108 ? -1.083 -1.562 -11.833 1.00 97.19 108 VAL A O 1
ATOM 886 N N . TYR A 1 109 ? -0.411 -2.761 -13.617 1.00 96.88 109 TYR A N 1
ATOM 887 C CA . TYR A 1 109 ? -1.155 -2.026 -14.635 1.00 96.88 109 TYR A CA 1
ATOM 888 C C . TYR A 1 109 ? -2.657 -2.022 -14.335 1.00 96.88 109 TYR A C 1
ATOM 890 O O . TYR A 1 109 ? -3.290 -0.974 -14.267 1.00 96.88 109 TYR A O 1
ATOM 898 N N . GLN A 1 110 ? -3.246 -3.193 -14.087 1.00 95.12 110 GLN A N 1
ATOM 899 C CA . GLN A 1 110 ? -4.680 -3.285 -13.805 1.00 95.12 110 GLN A CA 1
ATOM 900 C C . GLN A 1 110 ? -5.088 -2.481 -12.565 1.00 95.12 110 GLN A C 1
ATOM 902 O O . GLN A 1 110 ? -6.120 -1.814 -12.584 1.00 95.12 110 GLN A O 1
ATOM 907 N N . ALA A 1 111 ? -4.291 -2.522 -11.493 1.00 94.12 111 ALA A N 1
ATOM 908 C CA . ALA A 1 111 ? -4.609 -1.775 -10.281 1.00 94.12 111 ALA A CA 1
ATOM 909 C C . ALA A 1 111 ? -4.391 -0.264 -10.454 1.00 94.12 111 ALA A C 1
ATOM 911 O O . ALA A 1 111 ? -5.213 0.519 -9.982 1.00 94.12 111 ALA A O 1
ATOM 912 N N . SER A 1 112 ? -3.316 0.152 -11.137 1.00 94.88 112 SER A N 1
ATOM 913 C CA . SER A 1 112 ? -2.974 1.569 -11.306 1.00 94.88 112 SER A CA 1
ATOM 914 C C . SER A 1 112 ? -3.999 2.330 -12.141 1.00 94.88 112 SER A C 1
ATOM 916 O O . SER A 1 112 ? -4.245 3.499 -11.868 1.00 94.88 112 SER A O 1
ATOM 918 N N . PHE A 1 113 ? -4.641 1.673 -13.109 1.00 94.06 113 PHE A N 1
ATOM 919 C CA . PHE A 1 113 ? -5.668 2.277 -13.964 1.00 94.06 113 PHE A CA 1
ATOM 920 C C . PHE A 1 113 ? -7.109 2.054 -13.475 1.00 94.06 113 PHE A C 1
ATOM 922 O O . PHE A 1 113 ? -8.048 2.512 -14.123 1.00 94.06 113 PHE A O 1
ATOM 929 N N . LYS A 1 114 ? -7.312 1.389 -12.327 1.00 91.25 114 LYS A N 1
ATOM 930 C CA . LYS A 1 114 ? -8.646 1.245 -11.714 1.00 91.25 114 LYS A CA 1
ATOM 931 C C . LYS A 1 114 ? -9.185 2.584 -11.187 1.00 91.25 114 LYS A C 1
ATOM 933 O O . LYS A 1 114 ? -10.397 2.778 -11.149 1.00 91.25 114 LYS A O 1
ATOM 938 N N . ASP A 1 115 ? -8.291 3.483 -10.779 1.00 85.00 115 ASP A N 1
ATOM 939 C CA . ASP A 1 115 ? -8.587 4.817 -10.247 1.00 85.00 115 ASP A CA 1
ATOM 940 C C . ASP A 1 115 ? -7.468 5.801 -10.646 1.00 85.00 115 ASP A C 1
ATOM 942 O O . ASP A 1 115 ? -6.330 5.402 -10.879 1.00 85.00 115 ASP A O 1
ATOM 946 N N . ASN A 1 116 ? -7.763 7.098 -10.694 1.00 87.75 116 ASN A N 1
ATOM 947 C CA . ASN A 1 116 ? -6.847 8.159 -11.127 1.00 87.75 116 ASN A CA 1
ATOM 948 C C . ASN A 1 116 ? -5.884 8.651 -10.031 1.00 87.75 116 ASN A C 1
ATOM 950 O O . ASN A 1 116 ? -5.155 9.625 -10.237 1.00 87.75 116 ASN A O 1
ATOM 954 N N . ASN A 1 117 ? -5.871 7.994 -8.871 1.00 91.69 117 ASN A N 1
ATOM 955 C CA . ASN A 1 117 ? -5.045 8.384 -7.725 1.00 91.69 117 ASN A CA 1
ATOM 956 C C . ASN A 1 117 ? -3.613 7.823 -7.787 1.00 91.69 117 ASN A C 1
ATOM 958 O O . ASN A 1 117 ? -2.720 8.342 -7.118 1.00 91.69 117 ASN A O 1
ATOM 962 N N . LEU A 1 118 ? -3.364 6.797 -8.610 1.00 95.56 118 LEU A N 1
ATOM 963 C CA . LEU A 1 118 ? -2.074 6.099 -8.702 1.00 95.56 118 LEU A CA 1
ATOM 964 C C . LEU A 1 118 ? -1.207 6.598 -9.872 1.00 95.56 118 LEU A C 1
ATOM 966 O O . LEU A 1 118 ? -0.658 5.808 -10.643 1.00 95.56 118 LEU A O 1
ATOM 970 N N . LYS A 1 119 ? -1.116 7.923 -10.032 1.00 95.38 119 LYS A N 1
ATOM 971 C CA . LYS A 1 119 ? -0.525 8.577 -11.215 1.00 95.38 119 LYS A CA 1
ATOM 972 C C . LYS A 1 119 ? 0.929 8.188 -11.477 1.00 95.38 119 LYS A C 1
ATOM 974 O O . LYS A 1 119 ? 1.300 7.981 -12.630 1.00 95.38 119 LYS A O 1
ATOM 979 N N . ASP A 1 120 ? 1.738 8.038 -10.432 1.00 95.75 120 ASP A N 1
ATOM 980 C CA . ASP A 1 120 ? 3.159 7.714 -10.594 1.00 95.75 120 ASP A CA 1
ATOM 981 C C . ASP A 1 120 ? 3.335 6.289 -11.137 1.00 95.75 120 ASP A C 1
ATOM 983 O O . ASP A 1 120 ? 4.138 6.043 -12.040 1.00 95.75 120 ASP A O 1
ATOM 987 N N . LEU A 1 121 ? 2.512 5.348 -10.661 1.00 95.88 121 LEU A N 1
ATOM 988 C CA . LEU A 1 121 ? 2.474 3.989 -11.203 1.00 95.88 121 LEU A CA 1
ATOM 989 C C . LEU A 1 121 ? 1.855 3.922 -12.599 1.00 95.88 121 LEU A C 1
ATOM 991 O O . LEU A 1 121 ? 2.305 3.113 -13.411 1.00 95.88 121 LEU A O 1
ATOM 995 N N . GLN A 1 122 ? 0.851 4.749 -12.903 1.00 97.06 122 GLN A N 1
ATOM 996 C CA . GLN A 1 122 ? 0.306 4.865 -14.259 1.00 97.06 122 GLN A CA 1
ATOM 997 C C . GLN A 1 122 ? 1.391 5.324 -15.239 1.00 97.06 122 GLN A C 1
ATOM 999 O O . GLN A 1 122 ? 1.568 4.702 -16.287 1.00 97.06 122 GLN A O 1
ATOM 1004 N N . GLN A 1 123 ? 2.170 6.349 -14.877 1.00 97.00 123 GLN A N 1
ATOM 1005 C CA . GLN A 1 123 ? 3.275 6.840 -15.700 1.00 97.00 123 GLN A CA 1
ATOM 1006 C C . GLN A 1 123 ? 4.371 5.785 -15.862 1.00 97.00 123 GLN A C 1
ATOM 1008 O O . GLN A 1 123 ? 4.845 5.547 -16.973 1.00 97.00 123 GLN A O 1
ATOM 1013 N N . PHE A 1 124 ? 4.748 5.111 -14.773 1.00 96.94 124 PHE A N 1
ATOM 1014 C CA . PHE A 1 124 ? 5.677 3.984 -14.824 1.00 96.94 124 PHE A CA 1
ATOM 1015 C C . PHE A 1 124 ? 5.206 2.906 -15.806 1.00 96.94 124 PHE A C 1
ATOM 1017 O O . PHE A 1 124 ? 5.993 2.416 -16.613 1.00 96.94 124 PHE A O 1
ATOM 1024 N N . CYS A 1 125 ? 3.918 2.564 -15.769 1.00 96.50 125 CYS A N 1
ATOM 1025 C CA . CYS A 1 125 ? 3.342 1.574 -16.664 1.00 96.50 125 CYS A CA 1
ATOM 1026 C C . CYS A 1 125 ? 3.336 2.031 -18.128 1.00 96.50 125 CYS A C 1
ATOM 1028 O O . CYS A 1 125 ? 3.689 1.250 -19.010 1.00 96.50 125 CYS A O 1
ATOM 1030 N N . ALA A 1 126 ? 2.966 3.288 -18.387 1.00 95.81 126 ALA A N 1
ATOM 1031 C CA . ALA A 1 126 ? 2.975 3.868 -19.727 1.00 95.81 126 ALA A CA 1
ATOM 1032 C C . ALA A 1 126 ? 4.380 3.827 -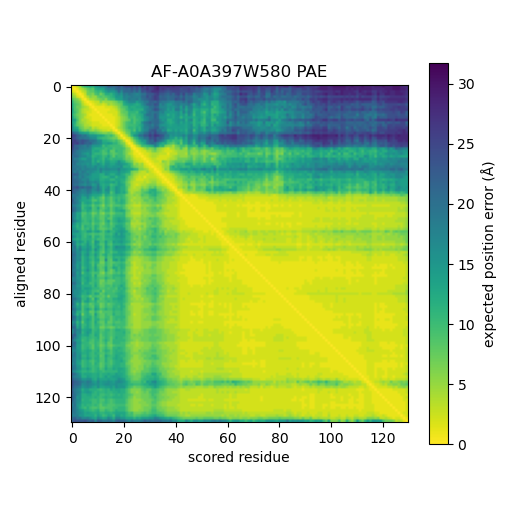20.352 1.00 95.81 126 ALA A C 1
ATOM 1034 O O . ALA A 1 126 ? 4.520 3.458 -21.513 1.00 95.81 126 ALA A O 1
ATOM 1035 N N . ASN A 1 127 ? 5.420 4.097 -19.556 1.00 96.00 127 ASN A N 1
ATOM 1036 C CA . ASN A 1 127 ? 6.817 4.056 -19.999 1.00 96.00 127 ASN A CA 1
ATOM 1037 C C . ASN A 1 127 ? 7.325 2.645 -20.349 1.00 96.00 127 ASN A C 1
ATOM 1039 O O . ASN A 1 127 ? 8.367 2.530 -20.982 1.00 96.00 127 ASN A O 1
ATOM 1043 N N . ILE A 1 128 ? 6.655 1.579 -19.898 1.00 93.44 128 ILE A N 1
ATOM 1044 C CA . ILE A 1 128 ? 7.009 0.193 -20.259 1.00 93.44 128 ILE A CA 1
ATOM 1045 C C . ILE A 1 128 ? 6.378 -0.208 -21.599 1.00 93.44 128 ILE A C 1
ATOM 1047 O O . ILE A 1 128 ? 6.924 -1.057 -22.296 1.00 93.44 128 ILE A O 1
ATOM 1051 N N . ILE A 1 129 ? 5.214 0.360 -21.927 1.00 90.06 129 ILE A N 1
ATOM 1052 C CA . ILE A 1 129 ? 4.468 0.053 -23.157 1.00 90.06 129 ILE A CA 1
ATOM 1053 C C . ILE A 1 129 ? 4.974 0.885 -24.344 1.00 90.06 129 ILE A C 1
ATOM 1055 O O . ILE A 1 129 ? 4.877 0.419 -25.479 1.00 90.06 129 ILE A O 1
ATOM 1059 N N . ALA A 1 130 ? 5.452 2.106 -24.078 1.00 84.75 130 ALA A N 1
ATOM 1060 C CA . ALA A 1 130 ? 6.021 3.022 -25.068 1.00 84.75 130 ALA A CA 1
ATOM 1061 C C . ALA A 1 130 ? 7.311 2.475 -25.698 1.00 84.75 130 ALA A C 1
ATOM 1063 O O . ALA A 1 130 ? 7.450 2.631 -26.932 1.00 84.75 130 ALA A O 1
#

Solvent-accessible surface area (backbone atoms only — not comparable to full-atom values): 7978 Å² total; per-residue (Å²): 136,88,78,80,72,62,77,56,46,62,56,52,52,55,58,67,68,73,75,72,96,69,67,59,48,74,50,75,47,78,52,90,91,57,65,47,74,47,76,44,71,78,64,53,70,70,43,50,53,50,52,53,46,28,72,76,66,76,51,86,85,65,88,91,55,56,68,69,55,54,52,52,37,38,54,50,28,56,75,72,64,37,64,70,58,35,53,53,49,51,53,48,40,60,77,75,36,45,72,59,48,62,78,41,37,72,64,51,48,57,58,24,70,71,46,88,83,37,53,70,56,39,51,55,47,51,67,73,76,108

Sequence (130 aa):
MTVNFFEQLSSNLNQLLKNSNEYNVIIEVGQVPDIQAFKQPNISIEVFNIIIKYIYCGSISLENINASVIFELLIASNEFRLEELIKHVQSFLLENKTSWLRLNFSRVYQASFKDNNLKDLQQFCANIIA

Mean predicted aligned error: 8.13 Å

Secondary structure (DSSP, 8-state):
----THHHHHHHHHHHTTS-SS-EEEEEEEETTEEEEEEEES--HHHHHHHHHHHHHS----TTS-HHHHHHHHHHHHHTT-HHHHHHHHHHHHHH-HHHHHHTHHHHHHHHTSSTT-HHHHHHHHHHH-

Nearest PDB structures (foldseek):
  4m4w-assembly1_K  TM=3.280E-01  e=4.533E+00  Bacillus subtilis subsp. subtilis str. 168
  3p9a-assembly1_G  TM=2.419E-01  e=4.273E+00  Lederbergvirus P22
  8dgf-assembly1_C  TM=2.078E-01  e=3.372E+00  Escherichia coli
  5hn3-assembly1_A  TM=2.628E-01  e=8.691E+00  Thermococcus kodakarensis KOD1

pLDDT: mean 83.38, std 15.76, range [38.81, 98.31]

Organism: NCBI:txid44941

Foldseek 3Di:
DDDPPPVCVLVVLVVVVPDDPADWDWDWDDDPPDIDIDIDHDQDSLLVSQVVCCVVVVDGDCPPPDLVSLVSNLLVCVVVVVLVSNVVSLVCCVVPVVVVCVVVVVVLCVSCVVDVSNPSSPVVSVVVVD